Protein AF-A0A139TP54-F1 (afdb_monomer)

Structure (mmCIF, N/CA/C/O backbone):
data_AF-A0A139TP54-F1
#
_entry.id   AF-A0A139TP54-F1
#
loop_
_atom_site.group_PDB
_atom_site.id
_atom_site.type_symbol
_atom_site.label_atom_id
_atom_site.label_alt_id
_atom_site.label_comp_id
_atom_site.label_asym_id
_atom_site.label_entity_id
_atom_site.label_seq_id
_atom_site.pdbx_PDB_ins_code
_atom_site.Cartn_x
_atom_site.Cartn_y
_atom_site.Cartn_z
_atom_site.occupancy
_atom_site.B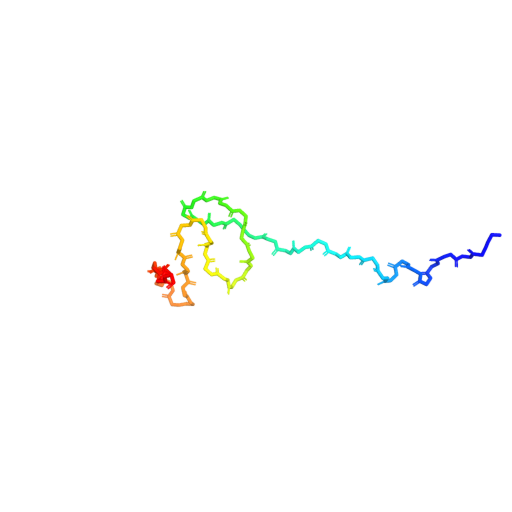_iso_or_equiv
_atom_site.auth_seq_id
_atom_site.auth_comp_id
_atom_site.auth_asym_id
_atom_site.auth_atom_id
_atom_site.pdbx_PDB_model_num
ATOM 1 N N . MET A 1 1 ? 23.435 -0.826 -32.885 1.00 67.50 1 MET A N 1
ATOM 2 C CA . MET A 1 1 ? 22.346 -1.224 -31.961 1.00 67.50 1 MET A CA 1
ATOM 3 C C . MET A 1 1 ? 21.440 -0.017 -31.731 1.00 67.50 1 MET A C 1
ATOM 5 O O . MET A 1 1 ? 21.936 1.007 -31.280 1.00 67.50 1 MET A O 1
ATOM 9 N N . LYS A 1 2 ? 20.155 -0.067 -32.110 1.00 74.75 2 LYS A N 1
ATOM 10 C CA . LYS A 1 2 ? 19.241 1.082 -31.954 1.00 74.75 2 LYS A CA 1
ATOM 11 C C . LYS A 1 2 ? 18.887 1.225 -30.469 1.00 74.75 2 LYS A C 1
ATOM 13 O O . LYS A 1 2 ? 18.364 0.281 -29.880 1.00 74.75 2 LYS A O 1
ATOM 18 N N . GLN A 1 3 ? 19.219 2.358 -29.851 1.00 73.38 3 GLN A N 1
ATOM 19 C CA . GLN A 1 3 ? 18.979 2.583 -28.423 1.00 73.38 3 GLN A CA 1
ATOM 20 C C . GLN A 1 3 ? 17.476 2.460 -28.110 1.00 73.38 3 GLN A C 1
ATOM 22 O O . GLN A 1 3 ? 16.650 3.193 -28.650 1.00 73.38 3 GLN A O 1
ATOM 27 N N . ARG A 1 4 ? 17.104 1.516 -27.235 1.00 80.25 4 ARG A N 1
ATOM 28 C CA . ARG A 1 4 ? 15.711 1.271 -26.796 1.00 80.25 4 ARG A CA 1
ATOM 29 C C . ARG A 1 4 ? 15.286 2.201 -25.651 1.00 80.25 4 ARG A C 1
ATOM 31 O O . ARG A 1 4 ? 14.389 1.872 -24.881 1.00 80.25 4 ARG A O 1
ATOM 38 N N . THR A 1 5 ? 15.919 3.364 -25.539 1.00 84.62 5 THR A N 1
ATOM 39 C CA . THR A 1 5 ? 15.729 4.339 -24.452 1.00 84.62 5 THR A CA 1
ATOM 40 C C . THR A 1 5 ? 14.293 4.856 -24.372 1.00 84.62 5 THR A C 1
ATOM 42 O O . THR A 1 5 ? 13.777 5.055 -23.278 1.00 84.62 5 THR A O 1
ATOM 45 N N . ARG A 1 6 ? 13.589 4.957 -25.509 1.00 83.88 6 ARG A N 1
ATOM 46 C CA . ARG A 1 6 ? 12.169 5.348 -25.559 1.00 83.88 6 ARG A CA 1
ATOM 47 C C . ARG A 1 6 ? 11.244 4.403 -24.777 1.00 83.88 6 ARG A C 1
ATOM 49 O O . ARG A 1 6 ? 10.272 4.861 -24.191 1.00 83.88 6 ARG A O 1
ATOM 56 N N . LEU A 1 7 ? 11.531 3.097 -24.764 1.00 85.81 7 LEU A N 1
ATOM 57 C CA . LEU A 1 7 ? 10.692 2.108 -24.070 1.00 85.81 7 LEU A CA 1
ATOM 58 C C . LEU A 1 7 ? 10.924 2.104 -22.552 1.00 85.81 7 LEU A C 1
ATOM 60 O O . LEU A 1 7 ? 10.038 1.700 -21.808 1.00 85.81 7 LEU A O 1
ATOM 64 N N . ALA A 1 8 ? 12.074 2.592 -22.076 1.00 86.62 8 ALA A N 1
ATOM 65 C CA . ALA A 1 8 ? 12.386 2.632 -20.646 1.00 86.62 8 ALA A CA 1
ATOM 66 C C . ALA A 1 8 ? 11.423 3.538 -19.855 1.00 86.62 8 ALA A C 1
ATOM 68 O O . ALA A 1 8 ? 11.117 3.257 -18.699 1.00 86.62 8 ALA A O 1
ATOM 69 N N . ALA A 1 9 ? 10.884 4.585 -20.487 1.00 88.00 9 ALA A N 1
ATOM 70 C CA . ALA A 1 9 ? 9.896 5.473 -19.873 1.00 88.00 9 ALA A CA 1
ATOM 71 C C . ALA A 1 9 ? 8.525 4.804 -19.640 1.00 88.00 9 ALA A C 1
ATOM 73 O O . ALA A 1 9 ? 7.743 5.293 -18.831 1.00 88.00 9 ALA A O 1
ATOM 74 N N . GLN A 1 10 ? 8.238 3.691 -20.324 1.00 91.31 10 GLN A N 1
ATOM 75 C CA . GLN A 1 10 ? 6.975 2.9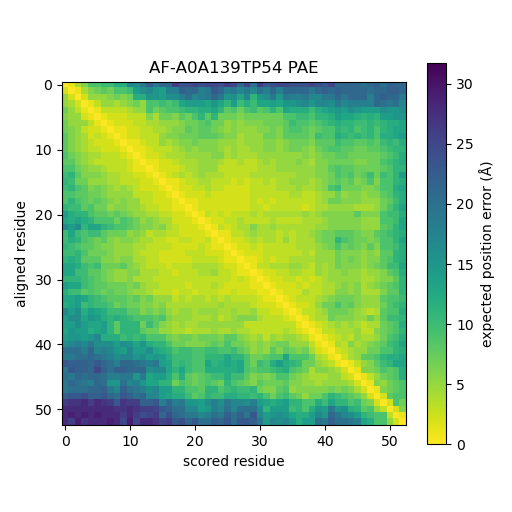48 -20.216 1.00 91.31 10 GLN A CA 1
ATOM 76 C C . GLN A 1 10 ? 7.022 1.842 -19.151 1.00 91.31 10 GLN A C 1
ATOM 78 O O . GLN A 1 10 ? 6.071 1.076 -19.011 1.00 91.31 10 GLN A O 1
ATOM 83 N N . ALA A 1 11 ? 8.127 1.722 -18.413 1.00 90.75 11 ALA A N 1
ATOM 84 C CA . ALA A 1 11 ? 8.252 0.723 -17.366 1.00 90.75 11 ALA A CA 1
ATOM 85 C C . ALA A 1 11 ? 7.270 1.008 -16.217 1.00 90.75 11 ALA A C 1
ATOM 87 O O . ALA A 1 11 ? 7.243 2.104 -15.649 1.00 90.75 11 ALA A O 1
ATOM 88 N N . TRP A 1 12 ? 6.489 -0.007 -15.853 1.00 93.50 12 TRP A N 1
ATOM 89 C CA . TRP A 1 12 ? 5.620 0.033 -14.682 1.00 93.50 12 TRP A CA 1
ATOM 90 C C . TRP A 1 12 ? 6.447 0.238 -13.412 1.00 93.50 12 TRP A C 1
ATOM 92 O O . TRP A 1 12 ? 7.525 -0.336 -13.252 1.00 93.50 12 TRP A O 1
ATOM 102 N N . ARG A 1 13 ? 5.932 1.055 -12.491 1.00 91.06 13 ARG A N 1
ATOM 103 C CA . ARG A 1 13 ? 6.563 1.303 -11.190 1.00 91.06 13 ARG A CA 1
ATOM 104 C C . ARG A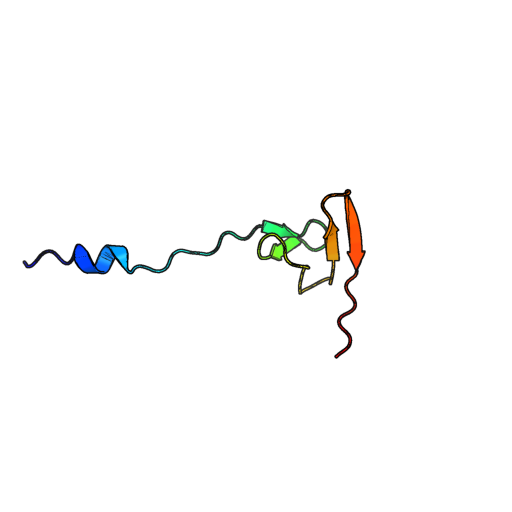 1 13 ? 5.780 0.5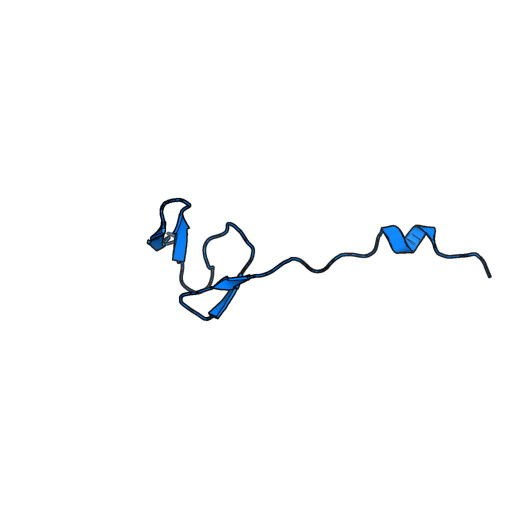87 -10.106 1.00 91.06 13 ARG A C 1
ATOM 106 O O . ARG A 1 13 ? 4.552 0.626 -10.104 1.00 91.06 13 ARG A O 1
ATOM 113 N N . ALA A 1 14 ? 6.498 -0.029 -9.173 1.00 91.88 14 ALA A N 1
ATOM 114 C CA . ALA A 1 14 ? 5.875 -0.684 -8.036 1.00 91.88 14 ALA A CA 1
ATOM 115 C C . ALA A 1 14 ? 5.061 0.328 -7.201 1.00 91.88 14 ALA A C 1
ATOM 117 O O . ALA A 1 14 ? 5.534 1.449 -6.960 1.00 91.88 14 ALA A O 1
ATOM 118 N N . PRO A 1 15 ? 3.850 -0.040 -6.751 1.00 89.62 15 PRO A N 1
ATOM 119 C CA . PRO A 1 15 ? 3.044 0.816 -5.895 1.00 89.62 15 PRO A CA 1
ATOM 120 C C . PRO A 1 15 ? 3.700 0.987 -4.520 1.00 89.62 15 PRO A C 1
ATOM 122 O O . PRO A 1 15 ? 4.329 0.074 -3.985 1.00 89.62 15 PRO A O 1
ATOM 125 N N . LYS A 1 16 ? 3.525 2.167 -3.917 1.00 89.56 16 LYS A N 1
ATOM 126 C CA . LYS A 1 16 ? 3.994 2.436 -2.552 1.00 89.56 16 LYS A CA 1
ATOM 127 C C . LYS A 1 16 ? 2.985 1.881 -1.552 1.00 89.56 16 LYS A C 1
ATOM 129 O O . LYS A 1 16 ? 1.920 2.466 -1.356 1.00 89.56 16 LYS A O 1
ATOM 134 N N . LEU A 1 17 ? 3.336 0.767 -0.921 1.00 90.69 17 LEU A N 1
ATOM 135 C CA . LEU A 1 17 ? 2.527 0.127 0.112 1.00 90.69 17 LEU A CA 1
ATOM 136 C C . LEU A 1 17 ? 3.038 0.506 1.507 1.00 90.69 17 LEU A C 1
ATOM 138 O O . LEU A 1 17 ? 4.237 0.707 1.712 1.00 90.69 17 LEU A O 1
ATOM 142 N N . ARG A 1 18 ? 2.124 0.604 2.471 1.00 87.44 18 ARG A N 1
ATOM 143 C CA . ARG A 1 18 ? 2.416 0.802 3.897 1.00 87.44 18 ARG A CA 1
ATOM 144 C C . ARG A 1 18 ? 1.979 -0.424 4.684 1.00 87.44 18 ARG A C 1
ATOM 146 O O . ARG A 1 18 ? 1.119 -1.170 4.236 1.00 87.44 18 ARG A O 1
ATOM 153 N N . LYS A 1 19 ? 2.542 -0.623 5.871 1.00 88.19 19 LYS A N 1
ATOM 154 C CA . LYS A 1 19 ? 2.065 -1.670 6.778 1.00 88.19 19 LYS A CA 1
ATOM 155 C C . LYS A 1 19 ? 0.829 -1.179 7.530 1.00 88.19 19 LYS A C 1
ATOM 157 O O . LYS A 1 19 ? 0.803 -0.039 7.995 1.00 88.19 19 LYS A O 1
ATOM 162 N N . CYS A 1 20 ? -0.182 -2.032 7.642 1.00 85.56 20 CYS A N 1
ATOM 163 C CA . CYS A 1 20 ? -1.296 -1.817 8.556 1.00 85.56 20 CYS A CA 1
ATOM 164 C C . CYS A 1 20 ? -0.788 -1.926 10.001 1.00 85.56 20 CYS A C 1
ATOM 166 O O . CYS A 1 20 ? -0.084 -2.878 10.326 1.00 85.56 20 CYS A O 1
ATOM 168 N N . GLN A 1 21 ? -1.163 -0.980 10.862 1.00 81.75 21 GLN A N 1
ATOM 169 C CA . GLN A 1 21 ? -0.7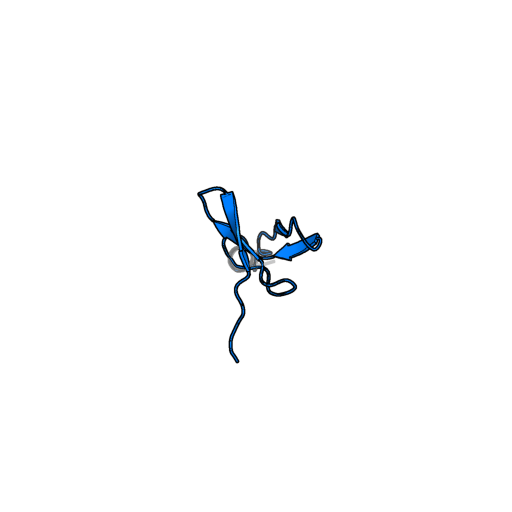61 -0.987 12.275 1.00 81.75 21 GLN A CA 1
ATOM 170 C C . GLN A 1 21 ? -1.464 -2.080 13.088 1.00 81.75 21 GLN A C 1
ATOM 172 O O . GLN A 1 21 ? -0.911 -2.558 14.067 1.00 81.75 21 GLN A O 1
ATOM 177 N N . ASN A 1 22 ? -2.658 -2.502 12.663 1.00 82.19 22 ASN A N 1
ATOM 178 C CA . ASN A 1 22 ? -3.454 -3.477 13.403 1.00 82.19 22 ASN A CA 1
ATOM 179 C C . ASN A 1 22 ? -3.081 -4.930 13.054 1.00 82.19 22 ASN A C 1
ATOM 181 O O . ASN A 1 22 ? -2.897 -5.757 13.935 1.00 82.19 22 ASN A O 1
ATOM 185 N N . CYS A 1 23 ? -2.945 -5.256 11.763 1.00 83.94 23 CYS A N 1
ATOM 186 C CA . CYS A 1 23 ? -2.714 -6.637 11.310 1.00 83.94 23 CYS A CA 1
ATOM 187 C C . CYS A 1 23 ? -1.372 -6.862 10.592 1.00 83.94 23 CYS A C 1
ATOM 189 O O . CYS A 1 23 ? -1.066 -7.982 10.196 1.00 83.94 23 CYS A O 1
ATOM 191 N N . GLY A 1 24 ? -0.575 -5.813 10.365 1.00 84.19 24 GLY A N 1
ATOM 192 C CA . GLY A 1 24 ? 0.729 -5.919 9.700 1.00 84.19 24 GLY A CA 1
ATOM 193 C C . GLY A 1 24 ? 0.691 -6.111 8.177 1.00 84.19 24 GLY A C 1
ATOM 194 O O . GLY A 1 24 ? 1.750 -6.09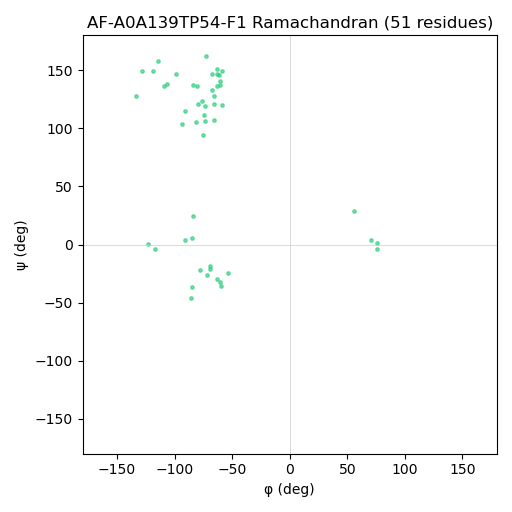5 7.548 1.00 84.19 24 GLY A O 1
ATOM 195 N N . SER A 1 25 ? -0.488 -6.243 7.557 1.00 85.81 25 SER A N 1
ATOM 196 C CA . SER A 1 25 ? -0.627 -6.439 6.105 1.00 85.81 25 SER A CA 1
ATOM 197 C C . SER A 1 25 ? -0.093 -5.249 5.295 1.00 85.81 25 SER A C 1
ATOM 199 O O . SER A 1 25 ? -0.270 -4.096 5.703 1.00 85.81 25 SER A O 1
ATOM 201 N N . SER A 1 26 ? 0.462 -5.503 4.109 1.00 88.88 26 SER A N 1
ATOM 202 C CA . SER A 1 26 ? 0.841 -4.458 3.148 1.00 88.88 26 SER A CA 1
ATOM 203 C C . SER A 1 26 ? -0.393 -3.875 2.457 1.00 88.88 26 SER A C 1
ATOM 205 O O . SER A 1 26 ? -1.036 -4.549 1.658 1.00 88.88 26 SER A O 1
ATOM 207 N N . ILE A 1 27 ? -0.707 -2.614 2.747 1.00 87.56 27 ILE A N 1
ATOM 208 C CA . ILE A 1 27 ? -1.885 -1.899 2.252 1.00 87.56 27 ILE A CA 1
ATOM 209 C C . ILE A 1 27 ? -1.505 -0.672 1.417 1.00 87.56 27 ILE A C 1
ATOM 211 O O . ILE A 1 27 ? -0.492 -0.018 1.692 1.00 87.56 27 ILE A O 1
ATOM 215 N N . PRO A 1 28 ? -2.322 -0.298 0.421 1.00 87.44 28 PRO A N 1
ATOM 216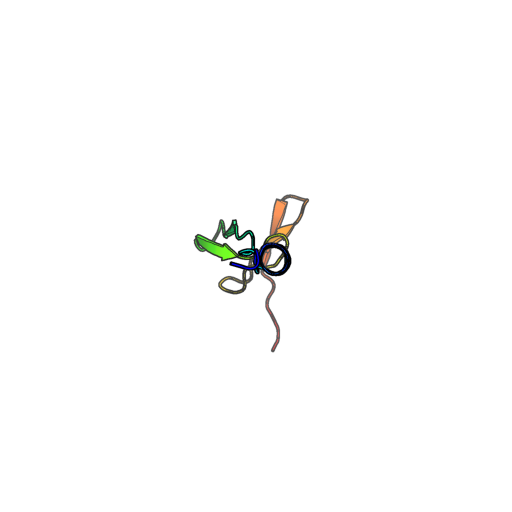 C CA . PRO A 1 28 ? -2.225 1.012 -0.206 1.00 87.44 28 PRO A CA 1
ATOM 217 C C . PRO A 1 28 ? -2.416 2.136 0.819 1.00 87.44 28 PRO A C 1
ATOM 219 O O . PRO A 1 28 ? -3.139 2.002 1.809 1.00 87.44 28 PRO A O 1
ATOM 222 N N . GLY A 1 29 ? -1.768 3.276 0.584 1.00 84.25 29 GLY A N 1
ATOM 223 C CA . GLY A 1 29 ? -2.030 4.477 1.376 1.00 84.25 29 GLY A CA 1
ATOM 224 C C . GLY A 1 29 ? -3.477 4.958 1.211 1.00 84.25 29 GLY A C 1
ATOM 225 O O . GLY A 1 29 ? -4.075 4.779 0.156 1.00 84.25 29 GLY A O 1
ATOM 226 N N . HIS A 1 30 ? -4.016 5.606 2.247 1.00 84.38 30 HIS A N 1
ATOM 227 C CA . HIS A 1 30 ? -5.342 6.249 2.229 1.00 84.38 30 HIS A CA 1
ATOM 228 C C . HIS A 1 30 ? -6.507 5.322 1.841 1.00 84.38 30 HIS A C 1
ATOM 230 O O . HIS A 1 30 ? -7.502 5.775 1.292 1.00 84.38 30 HIS A O 1
ATOM 236 N N . THR A 1 31 ? -6.387 4.026 2.127 1.00 83.81 31 THR A N 1
ATOM 237 C CA . THR A 1 31 ? -7.448 3.032 1.921 1.00 83.81 31 THR A CA 1
ATOM 238 C C . THR A 1 31 ? -7.656 2.262 3.221 1.00 83.81 31 THR A C 1
ATOM 240 O O . THR A 1 31 ? -6.711 2.105 4.001 1.00 83.81 31 THR A O 1
ATOM 243 N N . ALA A 1 32 ? -8.880 1.796 3.476 1.00 85.06 32 ALA A N 1
ATOM 244 C CA . ALA A 1 32 ? -9.141 0.868 4.571 1.00 85.06 32 ALA A CA 1
ATOM 245 C C . ALA A 1 32 ? -8.366 -0.439 4.356 1.00 85.06 32 ALA A C 1
ATOM 247 O O . ALA A 1 32 ? -8.166 -0.876 3.220 1.00 85.06 32 ALA A O 1
ATOM 248 N N . CYS A 1 33 ? -7.909 -1.062 5.441 1.00 86.00 33 CYS A N 1
ATOM 249 C CA . CYS A 1 33 ? -7.233 -2.345 5.342 1.00 86.00 33 CYS A CA 1
ATOM 250 C C . CYS A 1 33 ? -8.227 -3.413 4.850 1.00 86.00 33 CYS A C 1
ATOM 252 O O . CYS A 1 33 ? -9.212 -3.662 5.542 1.00 86.00 33 CYS A O 1
ATOM 254 N N . PRO A 1 34 ? -7.977 -4.088 3.715 1.00 82.12 34 PRO A N 1
ATOM 255 C CA . PRO A 1 34 ? -8.875 -5.126 3.210 1.00 82.12 34 PRO A CA 1
ATOM 256 C C . PRO A 1 34 ? -8.881 -6.381 4.093 1.00 82.12 34 PRO A C 1
ATOM 258 O O . PRO A 1 34 ? -9.828 -7.154 4.049 1.00 82.12 34 PRO A O 1
ATOM 261 N N . SER A 1 35 ? -7.837 -6.595 4.900 1.00 81.69 35 SER A N 1
ATOM 262 C CA . SER A 1 35 ? -7.715 -7.779 5.755 1.00 81.69 35 SER A CA 1
ATOM 263 C C . SER A 1 35 ? -8.428 -7.633 7.100 1.00 81.69 35 SER A C 1
ATOM 265 O O . SER A 1 35 ? -8.968 -8.612 7.598 1.00 81.69 35 SER A O 1
ATOM 267 N N . CYS A 1 36 ? -8.430 -6.441 7.708 1.00 81.62 36 CYS A N 1
ATOM 268 C CA . CYS A 1 36 ? -9.043 -6.222 9.027 1.00 81.62 36 CYS A CA 1
ATOM 269 C C . CYS A 1 36 ? -10.121 -5.129 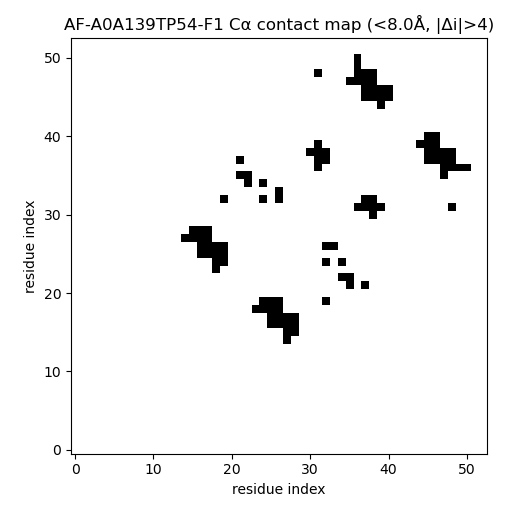9.055 1.00 81.62 36 CYS A C 1
ATOM 271 O O . CYS A 1 36 ? -10.678 -4.850 10.113 1.00 81.62 36 CYS A O 1
ATOM 273 N N . GLY A 1 37 ? -10.410 -4.488 7.921 1.00 80.25 37 GLY A N 1
ATOM 274 C CA . GLY A 1 37 ? -11.441 -3.456 7.797 1.00 80.25 37 GLY A CA 1
ATOM 275 C C . GLY A 1 37 ? -11.107 -2.134 8.488 1.00 80.25 37 GLY A C 1
ATOM 276 O O . GLY A 1 37 ? -11.944 -1.237 8.504 1.00 80.25 37 GLY A O 1
ATOM 277 N N . THR A 1 38 ? -9.914 -1.972 9.070 1.00 82.44 38 THR A N 1
ATOM 278 C CA . THR A 1 38 ? -9.580 -0.753 9.816 1.00 82.44 38 THR A CA 1
ATOM 279 C C . THR A 1 38 ? -9.083 0.369 8.908 1.00 82.44 38 THR A C 1
ATOM 281 O O . THR A 1 38 ? -8.275 0.160 7.998 1.00 82.44 38 THR A O 1
ATOM 284 N N . TYR A 1 39 ? -9.549 1.588 9.173 1.00 83.56 39 TYR A N 1
ATOM 285 C CA . TYR A 1 39 ? -9.041 2.815 8.567 1.00 83.56 39 TYR A CA 1
ATOM 286 C C . TYR A 1 39 ? -8.823 3.875 9.643 1.00 83.56 39 TYR A C 1
ATOM 288 O O . TYR A 1 39 ? -9.721 4.179 10.427 1.00 83.56 39 TYR A O 1
ATOM 296 N N . THR A 1 40 ? -7.628 4.458 9.672 1.00 77.25 40 THR A N 1
ATOM 297 C CA . THR A 1 40 ? -7.320 5.569 10.575 1.00 77.25 40 THR A CA 1
ATOM 298 C C . THR A 1 40 ? -7.620 6.875 9.856 1.00 77.25 40 THR A C 1
ATOM 300 O O . THR A 1 40 ? -6.988 7.217 8.854 1.00 77.25 40 THR A O 1
ATOM 303 N N . THR A 1 41 ? -8.599 7.615 10.365 1.00 75.00 41 THR A N 1
ATOM 304 C CA . THR A 1 41 ? -8.932 8.946 9.846 1.00 75.00 41 THR A CA 1
ATOM 305 C C . THR A 1 41 ? -7.861 9.971 10.236 1.00 75.00 41 THR A C 1
ATOM 307 O O . THR A 1 41 ? -7.100 9.770 11.181 1.00 75.00 41 THR A O 1
ATOM 310 N N . ARG A 1 42 ? -7.820 11.122 9.548 1.00 71.25 42 ARG A N 1
ATOM 311 C CA . ARG A 1 42 ? -6.904 12.241 9.864 1.00 71.25 42 ARG A CA 1
ATOM 312 C C . ARG A 1 42 ? -7.002 12.709 11.327 1.00 71.25 42 ARG A C 1
ATOM 314 O O . ARG A 1 42 ? -6.039 13.251 11.853 1.00 71.25 42 ARG A O 1
ATOM 321 N N . SER A 1 43 ? -8.142 12.483 11.976 1.00 72.88 43 SER A N 1
ATOM 322 C CA . SER A 1 43 ? -8.402 12.818 13.381 1.00 72.88 43 SER A CA 1
ATOM 323 C C . SER A 1 43 ? -7.919 11.748 14.374 1.00 72.88 43 SER A C 1
ATOM 325 O O . SER A 1 43 ? -8.235 11.844 15.554 1.00 72.88 43 SER A O 1
ATOM 327 N N . GLY A 1 44 ? -7.222 10.703 13.912 1.00 67.44 44 GLY A N 1
ATOM 328 C CA . GLY A 1 44 ? -6.717 9.608 14.748 1.00 67.44 44 GLY A CA 1
ATOM 329 C C . GLY A 1 44 ? -7.776 8.594 15.189 1.00 67.44 44 GLY A C 1
ATOM 330 O O . GLY A 1 44 ? -7.448 7.643 15.887 1.00 67.44 44 GLY A O 1
ATOM 331 N N . LYS A 1 45 ? -9.039 8.758 14.776 1.00 64.19 45 LYS A N 1
ATOM 332 C CA . LYS A 1 45 ? -10.092 7.777 15.061 1.00 64.19 45 LYS A CA 1
ATOM 333 C C . LYS A 1 45 ? -9.933 6.576 14.136 1.00 64.19 45 LYS A C 1
ATOM 335 O O . LYS A 1 45 ? -9.932 6.745 12.911 1.00 64.19 45 LYS A O 1
ATOM 340 N N . GLU A 1 46 ? -9.812 5.397 14.734 1.00 71.88 46 GLU A N 1
ATOM 341 C CA . GLU A 1 46 ? -9.880 4.111 14.047 1.00 71.88 46 GLU A CA 1
ATOM 342 C C . GLU A 1 46 ? -11.344 3.754 13.807 1.00 71.88 46 GLU A C 1
ATOM 344 O O . GLU A 1 46 ? -12.139 3.671 14.742 1.00 71.88 46 GLU A O 1
ATOM 349 N N . ILE A 1 47 ? -11.711 3.581 12.540 1.00 74.94 47 ILE A N 1
ATOM 350 C CA . ILE A 1 47 ? -13.026 3.074 12.154 1.00 74.94 47 ILE A CA 1
ATOM 351 C C . ILE A 1 47 ? -12.871 1.664 11.593 1.00 74.94 47 ILE A C 1
ATOM 353 O O . ILE A 1 47 ? -11.957 1.399 10.812 1.00 74.94 47 ILE A O 1
ATOM 357 N N . VAL A 1 48 ? -13.768 0.764 11.995 1.00 73.44 48 VAL A N 1
ATOM 358 C CA . VAL A 1 48 ? -13.907 -0.567 11.396 1.00 73.44 48 VAL A CA 1
ATOM 359 C C . VAL A 1 48 ? -14.976 -0.457 10.320 1.00 73.44 48 VAL A C 1
ATOM 361 O O . VAL A 1 48 ? -16.167 -0.364 10.618 1.00 73.44 48 VAL A O 1
ATOM 364 N N . VAL A 1 49 ? -14.549 -0.422 9.063 1.00 70.12 49 VAL A N 1
ATOM 365 C CA . VAL A 1 49 ? -15.442 -0.446 7.910 1.00 70.12 49 VAL A CA 1
ATOM 366 C C . VAL A 1 49 ? -15.936 -1.886 7.761 1.00 70.12 49 VAL A C 1
ATOM 368 O O . VAL A 1 49 ? -15.258 -2.731 7.181 1.00 70.12 49 VAL A O 1
ATOM 371 N N . LYS A 1 50 ? -17.102 -2.192 8.340 1.00 53.88 50 LYS A N 1
ATOM 372 C CA . LYS A 1 50 ? -17.872 -3.383 7.963 1.00 53.88 50 LYS A CA 1
ATOM 373 C C . LYS A 1 50 ? -18.326 -3.170 6.521 1.00 53.88 50 LYS A C 1
ATOM 375 O O . LYS A 1 50 ? -19.167 -2.315 6.272 1.00 53.88 50 LYS A O 1
ATOM 380 N N . ALA A 1 51 ? -17.728 -3.894 5.582 1.00 52.75 51 ALA A N 1
ATOM 381 C CA . ALA A 1 51 ? -18.283 -3.998 4.244 1.00 52.75 51 ALA A CA 1
ATOM 382 C C . ALA A 1 51 ? -19.516 -4.910 4.335 1.00 52.75 51 ALA A C 1
ATOM 384 O O . A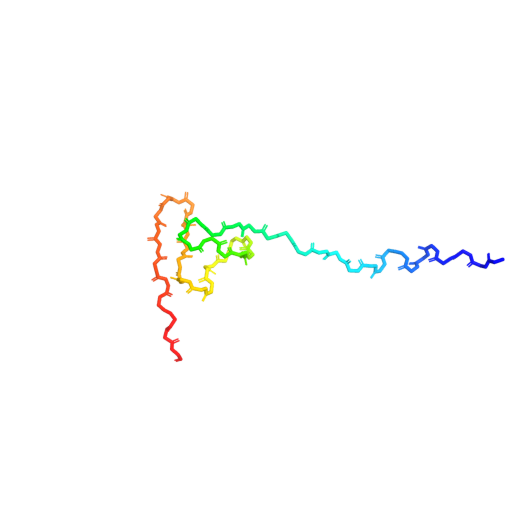LA A 1 51 ? -19.373 -6.111 4.560 1.00 52.75 51 ALA A O 1
ATOM 385 N N . GLU A 1 52 ? -20.715 -4.330 4.252 1.00 44.28 52 GLU A N 1
ATOM 386 C CA . GLU A 1 52 ? -21.897 -5.084 3.825 1.00 44.28 52 GLU A CA 1
ATOM 387 C C . GLU A 1 52 ? -21.671 -5.537 2.376 1.00 44.28 52 GLU A C 1
ATOM 389 O O . GLU A 1 52 ? -21.095 -4.797 1.573 1.00 44.28 52 GLU A O 1
ATOM 394 N N . ALA A 1 53 ? -22.020 -6.800 2.126 1.00 37.66 53 ALA A N 1
ATOM 395 C CA . ALA A 1 53 ? -21.812 -7.525 0.877 1.00 37.66 53 ALA A CA 1
ATOM 396 C C . ALA A 1 53 ? -22.739 -7.052 -0.248 1.00 37.66 53 ALA A C 1
ATOM 398 O O . ALA A 1 53 ? -23.880 -6.642 0.063 1.00 37.66 53 ALA A O 1
#

Nearest PDB structures (foldseek):
  4zer-assembly2_25  TM=8.066E-01  e=3.960E-02  Thermus thermophilus HB8
  4u67-assembly1_Z  TM=8.822E-01  e=6.003E-02  Deinococcus radiodurans R1 = ATCC 13939 = DSM 20539
  6n9e-assembly1_15  TM=7.932E-01  e=3.960E-02  Thermus thermophilus
  6oxi-assembly1_R5  TM=7.927E-01  e=6.434E-02  Thermus thermophilus HB8
  5j4d-assembly1_CA  TM=8.001E-01  e=9.101E-02  Thermus thermophilus HB27

Sequence (53 aa):
MKQRTRLAAQAWRAPKLRKCQNCGSSIPGHTACPSCGTYTTRSGKEIVVKAEA

Solvent-accessible surface area (backbone atoms only — not comparable to full-atom values): 3684 Å² total; per-residue (Å²): 133,84,81,66,66,77,60,62,76,71,58,86,74,86,80,76,63,40,67,39,90,88,78,60,50,82,30,60,70,100,51,59,33,88,89,76,25,42,32,74,44,98,84,71,51,76,42,72,56,76,77,81,129

pLDDT: mean 79.59, std 11.69, range [37.66, 93.5]

Foldseek 3Di:
DPDPVVCVVVDDDDADWDADPPPRDTHHPPDQDPVQQWDQDPVRDIDRPPDDD

Radius of gyration: 17.95 Å; Cα contacts (8 Å, |Δi|>4): 53; chains: 1; bounding box: 44×21×47 Å

Mean predicted aligned error: 8.27 Å

Secondary structure (DSSP, 8-state):
----HHHHTT------EEE-TTT--EEETTS--TTT-EEE-TTS-EEE-----